Protein AF-A0A9W8JUU6-F1 (afdb_monomer_lite)

Radius of gyration: 20.35 Å; chains: 1; bounding box: 57×34×53 Å

Secondary structure (DSSP, 8-state):
------SS-----EEE-SSS--HHHHHHHHHTT--EEE-S-GGGHHHHHH---------S--------SSSS-TTTTTTS-PPP------PPBPTTT--B-SS-EE-TTT--EESSGGGGGGTS--

Organism: NCBI:txid84603

Sequence (126 aa):
MTELTFSQKVTIDACQVFGPDTVFLQQAAHLTGGSYLHLTETSALLQYLIVSRDSLPSSHRPQPSTQMSFLPPPAIRKVLAVPTQDRIDFRAACFCHKNIVDIGFVCSVCLSSASHPSALSRFTPT

Foldseek 3Di:
DDDPDPVDLDADEAEAADDDDDLVSVVRNVNSVHYYHYDPDVVCVLVQQQDFPDPDDDDDDDDPPSRGQRPDDPVCNVVGPGDDDPDRDPFDAQPVPRHGEPDWDADPPPRGTHNDPVCCVVVDDD

Structure (mmCIF, N/CA/C/O backbone):
data_AF-A0A9W8JUU6-F1
#
_entry.id   AF-A0A9W8JUU6-F1
#
loop_
_atom_site.group_PDB
_atom_site.id
_atom_site.type_symbol
_atom_site.label_atom_id
_atom_site.label_alt_id
_atom_site.label_comp_id
_atom_site.label_asym_id
_atom_site.label_entity_id
_atom_site.label_seq_id
_atom_site.pdbx_PDB_ins_code
_atom_site.Cartn_x
_atom_site.Cartn_y
_atom_site.Cartn_z
_atom_site.occupancy
_atom_site.B_iso_or_equiv
_atom_site.auth_seq_id
_atom_site.auth_comp_id
_atom_site.auth_asym_id
_atom_site.auth_atom_id
_atom_site.pdbx_PDB_model_num
ATOM 1 N N . MET A 1 1 ? -13.077 -17.228 -7.586 1.00 35.50 1 MET A N 1
ATOM 2 C CA . MET A 1 1 ? -12.444 -15.900 -7.421 1.00 35.50 1 MET A CA 1
ATOM 3 C C . MET A 1 1 ? -12.571 -15.543 -5.951 1.00 35.50 1 MET A C 1
ATOM 5 O O . MET A 1 1 ? -13.423 -14.762 -5.562 1.00 35.50 1 MET A O 1
ATOM 9 N N . THR A 1 2 ? -11.826 -16.266 -5.124 1.00 32.25 2 THR A N 1
ATOM 10 C CA . THR A 1 2 ? -12.014 -16.338 -3.674 1.00 32.25 2 THR A CA 1
ATOM 11 C C . THR A 1 2 ? -10.631 -16.347 -3.053 1.00 32.25 2 THR A C 1
ATOM 13 O O . THR A 1 2 ? -9.839 -17.229 -3.368 1.00 32.25 2 THR A O 1
ATOM 16 N N . GLU A 1 3 ? -10.391 -15.349 -2.205 1.00 44.31 3 GLU A N 1
ATOM 17 C CA . GLU A 1 3 ? -9.385 -15.335 -1.145 1.00 44.31 3 GLU A CA 1
ATOM 18 C C . GLU A 1 3 ? -7.928 -15.527 -1.603 1.00 44.31 3 GLU A C 1
ATOM 20 O O . GLU A 1 3 ? -7.350 -16.610 -1.497 1.00 44.31 3 GLU A O 1
ATOM 25 N N . LEU A 1 4 ? -7.276 -14.421 -1.985 1.00 50.66 4 LEU A N 1
ATOM 26 C CA . LEU A 1 4 ? -5.845 -14.255 -1.710 1.00 50.66 4 LEU A CA 1
ATOM 27 C C . LEU A 1 4 ? -5.681 -14.273 -0.184 1.00 50.66 4 LEU A C 1
ATOM 29 O O . LEU A 1 4 ? -5.683 -13.236 0.471 1.00 50.66 4 LEU A O 1
ATOM 33 N N . THR A 1 5 ? -5.643 -15.472 0.395 1.00 45.03 5 THR A N 1
ATOM 34 C CA . THR A 1 5 ? -5.559 -15.654 1.841 1.00 45.03 5 THR A CA 1
ATOM 35 C C . THR A 1 5 ? -4.151 -15.254 2.258 1.00 45.03 5 THR A C 1
ATOM 37 O O . THR A 1 5 ? -3.207 -16.030 2.110 1.00 45.03 5 THR A O 1
ATOM 40 N N . PHE A 1 6 ? -3.990 -14.020 2.735 1.00 57.75 6 PHE A N 1
ATOM 41 C CA . PHE A 1 6 ? -2.763 -13.597 3.398 1.00 57.75 6 PHE A CA 1
ATOM 42 C C . PHE A 1 6 ? -2.480 -14.610 4.518 1.00 57.75 6 PHE A C 1
ATOM 44 O O . PHE A 1 6 ? -3.357 -14.912 5.329 1.00 57.75 6 PHE A O 1
ATOM 51 N N . SER A 1 7 ? -1.286 -15.213 4.506 1.00 57.41 7 SER A N 1
ATOM 52 C CA . SER A 1 7 ? -0.980 -16.446 5.259 1.00 57.41 7 SER A CA 1
ATOM 53 C C . SER A 1 7 ? -1.132 -16.312 6.782 1.00 57.41 7 SER A C 1
ATOM 55 O O . SER A 1 7 ? -1.129 -17.317 7.491 1.00 57.41 7 SER A O 1
ATOM 57 N N . GLN A 1 8 ? -1.269 -15.086 7.281 1.00 60.19 8 GLN A N 1
ATOM 58 C CA . GLN A 1 8 ? -1.676 -14.760 8.638 1.00 60.19 8 GLN A CA 1
ATOM 59 C C . GLN A 1 8 ? -2.973 -13.958 8.514 1.00 60.19 8 GLN A C 1
ATOM 61 O O . GLN A 1 8 ? -2.968 -12.905 7.887 1.00 60.19 8 GLN A O 1
ATOM 66 N N . LYS A 1 9 ? -4.092 -14.431 9.075 1.00 71.69 9 LYS A N 1
ATOM 67 C CA . LYS A 1 9 ? -5.392 -13.722 9.063 1.00 71.69 9 LYS A CA 1
ATOM 68 C C . LYS A 1 9 ? -5.375 -12.502 9.999 1.00 71.69 9 LYS A C 1
ATOM 70 O O . LYS A 1 9 ? -6.185 -12.398 10.916 1.00 71.69 9 LYS A O 1
ATOM 75 N N . VAL A 1 10 ? -4.396 -11.624 9.815 1.00 79.69 10 VAL A N 1
ATOM 76 C CA . VAL A 1 10 ? -4.147 -10.437 10.624 1.00 79.69 10 VAL A CA 1
ATOM 77 C C . VAL A 1 10 ? -4.510 -9.227 9.781 1.00 79.69 10 VAL A C 1
ATOM 79 O O . VAL A 1 10 ? -3.940 -9.004 8.715 1.00 79.69 10 VAL A O 1
ATOM 82 N N . THR A 1 11 ? -5.478 -8.461 10.265 1.00 79.06 11 THR A N 1
ATOM 83 C CA . THR A 1 11 ? -5.878 -7.192 9.660 1.00 79.06 11 THR A CA 1
ATOM 84 C C . THR A 1 11 ? -4.786 -6.146 9.876 1.00 79.06 11 THR A C 1
ATOM 86 O O . THR A 1 11 ? -4.266 -6.022 10.986 1.00 79.06 11 THR A O 1
ATOM 89 N N . ILE A 1 12 ? -4.449 -5.388 8.831 1.00 83.12 12 ILE A N 1
ATOM 90 C CA . ILE A 1 12 ? -3.498 -4.276 8.900 1.00 83.12 12 ILE A CA 1
ATOM 91 C C . ILE A 1 12 ? -4.276 -2.970 8.784 1.00 83.12 12 ILE A C 1
ATOM 93 O O . ILE A 1 12 ? -4.853 -2.678 7.742 1.00 83.12 12 ILE A O 1
ATOM 97 N N . ASP A 1 13 ? -4.244 -2.160 9.836 1.00 82.56 13 ASP A N 1
ATOM 98 C CA . ASP A 1 13 ? -4.686 -0.772 9.770 1.00 82.56 13 ASP A CA 1
ATOM 99 C C . ASP A 1 13 ? -3.462 0.151 9.711 1.00 82.56 13 ASP A C 1
ATOM 101 O O . ASP A 1 13 ? -2.504 -0.014 10.468 1.00 82.56 13 ASP A O 1
ATOM 105 N N . ALA A 1 14 ? -3.490 1.138 8.818 1.00 85.12 14 ALA A N 1
ATOM 106 C CA . ALA A 1 14 ? -2.411 2.094 8.611 1.00 85.12 14 ALA A CA 1
ATOM 107 C C . ALA A 1 14 ? -2.901 3.523 8.875 1.00 85.12 14 ALA A C 1
ATOM 109 O O . ALA A 1 14 ? -3.853 3.990 8.256 1.00 85.12 14 ALA A O 1
ATOM 110 N N . CYS A 1 15 ? -2.228 4.231 9.780 1.00 85.62 15 CYS A N 1
ATOM 111 C CA . CYS A 1 15 ? -2.438 5.656 10.018 1.00 85.62 15 CYS A CA 1
ATOM 112 C C . CYS A 1 15 ? -1.184 6.412 9.578 1.00 85.62 15 CYS A C 1
ATOM 114 O O . CYS A 1 15 ? -0.127 6.289 10.203 1.00 85.62 15 CYS A O 1
ATOM 116 N N . GLN A 1 16 ? -1.278 7.168 8.488 1.00 85.69 16 GLN A N 1
ATOM 117 C CA . GLN A 1 16 ? -0.191 8.016 8.033 1.00 85.69 16 GLN A CA 1
ATOM 118 C C . GLN A 1 16 ? -0.262 9.369 8.738 1.00 85.69 16 GLN A C 1
ATOM 120 O O . GLN A 1 16 ? -1.195 10.141 8.540 1.00 85.69 16 GLN A O 1
ATOM 125 N N . VAL A 1 17 ? 0.758 9.653 9.548 1.00 86.12 17 VAL A N 1
ATOM 126 C CA . VAL A 1 17 ? 0.869 10.901 10.319 1.00 86.12 17 VAL A CA 1
ATOM 127 C C . VAL A 1 17 ? 1.525 12.020 9.509 1.00 86.12 17 VAL A C 1
ATOM 129 O O . VAL A 1 17 ? 1.244 13.193 9.731 1.00 86.12 17 VAL A O 1
ATOM 132 N N . PHE A 1 18 ? 2.427 11.668 8.590 1.00 84.62 18 PHE A N 1
ATOM 133 C CA . PHE A 1 18 ? 3.198 12.630 7.809 1.00 84.62 18 PHE A CA 1
ATOM 134 C C . PHE A 1 18 ? 3.666 12.037 6.472 1.00 84.62 18 PHE A C 1
ATOM 136 O O . PHE A 1 18 ? 3.853 10.822 6.346 1.00 84.62 18 PHE A O 1
ATOM 143 N N . GLY A 1 19 ? 3.919 12.911 5.497 1.00 84.38 19 GLY A N 1
ATOM 144 C CA . GLY A 1 19 ? 4.455 12.569 4.177 1.00 84.38 19 GLY A CA 1
ATOM 145 C C . GLY A 1 19 ? 3.378 12.399 3.100 1.00 84.38 19 GLY A C 1
ATOM 146 O O . GLY A 1 19 ? 2.196 12.485 3.406 1.00 84.38 19 GLY A O 1
ATOM 147 N N . PRO A 1 20 ? 3.769 12.186 1.833 1.00 82.25 20 PRO A N 1
ATOM 148 C CA . PRO A 1 20 ? 2.828 11.949 0.740 1.00 82.25 20 PRO A CA 1
ATOM 149 C C . PRO A 1 20 ? 2.162 10.578 0.873 1.00 82.25 20 PRO A C 1
ATOM 151 O O . PRO A 1 20 ? 2.743 9.669 1.469 1.00 82.25 20 PRO A O 1
ATOM 154 N N . ASP A 1 21 ? 0.984 10.418 0.274 1.00 77.88 21 ASP A N 1
ATOM 155 C CA . ASP A 1 21 ? 0.261 9.149 0.286 1.00 77.88 21 ASP A CA 1
ATOM 156 C C . ASP A 1 21 ? 1.123 7.973 -0.175 1.00 77.88 21 ASP A C 1
ATOM 158 O O . ASP A 1 21 ? 1.838 8.027 -1.181 1.00 77.88 21 ASP A O 1
ATOM 162 N N . THR A 1 22 ? 1.030 6.878 0.574 1.00 82.94 22 THR A N 1
ATOM 163 C CA . THR A 1 22 ? 1.807 5.669 0.305 1.00 82.94 22 THR A CA 1
ATOM 164 C C . THR A 1 22 ? 0.910 4.581 -0.269 1.00 82.94 22 THR A C 1
ATOM 166 O O . THR A 1 22 ? 0.152 3.918 0.438 1.00 82.94 22 THR A O 1
ATOM 169 N N . VAL A 1 23 ? 1.045 4.351 -1.576 1.00 85.62 23 VAL A N 1
ATOM 170 C CA . VAL A 1 23 ? 0.268 3.336 -2.307 1.00 85.62 23 VAL A CA 1
ATOM 171 C C . VAL A 1 23 ? 0.390 1.954 -1.656 1.00 85.62 23 VAL A C 1
ATOM 173 O O . VAL A 1 23 ? -0.606 1.259 -1.484 1.00 85.62 23 VAL A O 1
ATOM 176 N N . PHE A 1 24 ? 1.589 1.575 -1.205 1.00 86.62 24 PHE A N 1
ATOM 177 C CA . PHE A 1 24 ? 1.818 0.268 -0.584 1.00 86.62 24 PHE A CA 1
ATOM 178 C C . PHE A 1 24 ? 1.052 0.064 0.730 1.00 86.62 24 PHE A C 1
ATOM 180 O O . PHE A 1 24 ? 0.536 -1.027 0.959 1.00 86.62 24 PHE A O 1
ATOM 187 N N . LEU A 1 25 ? 0.947 1.086 1.591 1.00 86.75 25 LEU A N 1
ATOM 188 C CA . LEU A 1 25 ? 0.192 0.958 2.844 1.00 86.75 25 LEU A CA 1
ATOM 189 C C . LEU A 1 25 ? -1.315 0.940 2.585 1.00 86.75 25 LEU A C 1
ATOM 191 O O . LEU A 1 25 ? -2.033 0.188 3.242 1.00 86.75 25 LEU A O 1
ATOM 195 N N . GLN A 1 26 ? -1.786 1.703 1.595 1.00 87.81 26 GLN A N 1
ATOM 196 C CA . GLN A 1 26 ? -3.180 1.647 1.148 1.00 87.81 26 GLN A CA 1
ATOM 197 C C . GLN A 1 26 ? -3.542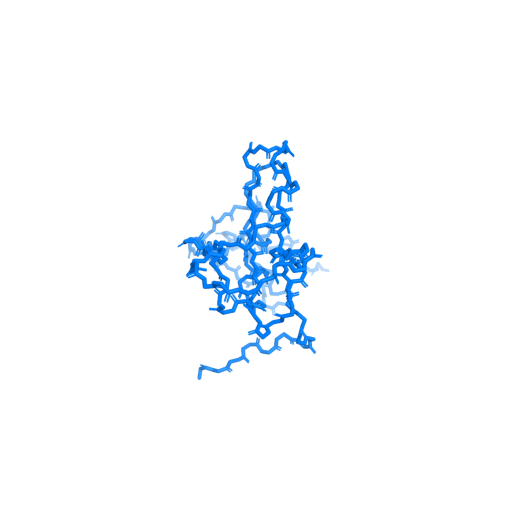 0.251 0.626 1.00 87.81 26 GLN A C 1
ATOM 199 O O . GLN A 1 26 ? -4.554 -0.318 1.037 1.00 87.81 26 GLN A O 1
ATOM 204 N N . GLN A 1 27 ? -2.685 -0.333 -0.219 1.00 87.81 27 GLN A N 1
ATOM 205 C CA . GLN A 1 27 ? -2.845 -1.695 -0.731 1.00 87.81 27 GLN A CA 1
ATOM 206 C C . GLN A 1 27 ? -2.808 -2.740 0.391 1.00 87.81 27 GLN A C 1
ATOM 208 O O . GLN A 1 27 ? -3.665 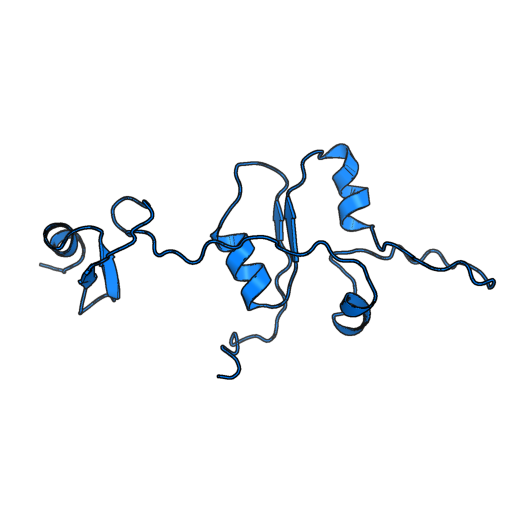-3.618 0.424 1.00 87.81 27 GLN A O 1
ATOM 213 N N . ALA A 1 28 ? -1.854 -2.648 1.322 1.00 86.94 28 ALA A N 1
ATOM 214 C CA . ALA A 1 28 ? -1.727 -3.598 2.429 1.00 86.94 28 ALA A CA 1
ATOM 215 C C . ALA A 1 28 ? -2.960 -3.584 3.345 1.00 86.94 28 ALA A C 1
ATOM 217 O O . ALA A 1 28 ? -3.490 -4.642 3.692 1.00 86.94 28 ALA A O 1
ATOM 218 N N . ALA A 1 29 ? -3.452 -2.392 3.692 1.00 86.12 29 ALA A N 1
ATOM 219 C CA . ALA A 1 29 ? -4.669 -2.259 4.480 1.00 86.12 29 ALA A CA 1
ATOM 220 C C . ALA A 1 29 ? -5.875 -2.840 3.728 1.00 86.12 29 ALA A C 1
ATOM 222 O O . ALA A 1 29 ? -6.596 -3.673 4.269 1.00 86.12 29 ALA A O 1
ATOM 223 N N . HIS A 1 30 ? -6.042 -2.503 2.447 1.00 84.75 30 HIS A N 1
ATOM 224 C CA . HIS A 1 30 ? -7.144 -3.022 1.638 1.00 84.75 30 HIS A CA 1
ATOM 225 C C . HIS A 1 30 ? -7.132 -4.550 1.489 1.00 84.75 30 HIS A C 1
ATOM 227 O O . HIS A 1 30 ? -8.148 -5.203 1.719 1.00 84.75 30 HIS A O 1
ATOM 233 N N . LEU A 1 31 ? -5.980 -5.137 1.148 1.00 84.88 31 LEU A N 1
ATOM 234 C CA . LEU A 1 31 ? -5.836 -6.584 0.945 1.00 84.88 31 LEU 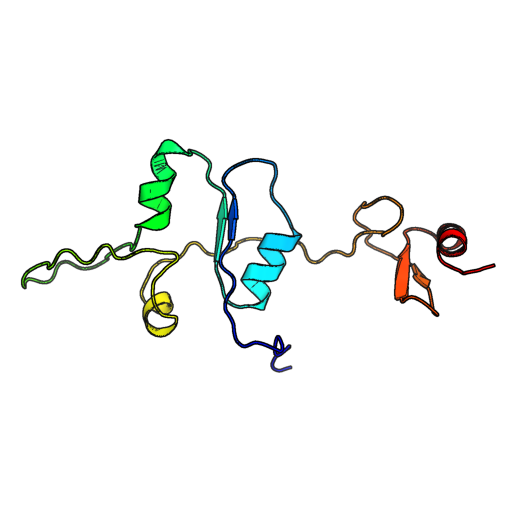A CA 1
ATOM 235 C C . LEU A 1 31 ? -6.083 -7.393 2.225 1.00 84.88 31 LEU A C 1
ATOM 237 O O . LEU A 1 31 ? -6.447 -8.563 2.145 1.00 84.88 31 LEU A O 1
ATOM 241 N N . THR A 1 32 ? -5.903 -6.782 3.398 1.00 82.94 32 THR A N 1
ATOM 242 C CA . THR A 1 32 ? -6.157 -7.420 4.700 1.00 82.94 32 THR A CA 1
ATOM 243 C C . THR A 1 32 ? -7.524 -7.068 5.297 1.00 82.94 32 THR A C 1
ATOM 245 O O . THR A 1 32 ? -7.842 -7.512 6.403 1.00 82.94 32 THR A O 1
ATOM 248 N N . GLY A 1 33 ? -8.345 -6.287 4.582 1.00 78.12 33 GLY A N 1
ATOM 249 C CA . GLY A 1 33 ? -9.644 -5.808 5.062 1.00 78.12 33 GLY A CA 1
ATOM 250 C C . GLY A 1 33 ? -9.547 -4.817 6.227 1.00 78.12 33 GLY A C 1
ATOM 251 O O . GLY A 1 33 ? -10.478 -4.721 7.028 1.00 78.12 33 GLY A O 1
ATOM 252 N N . GLY A 1 34 ? -8.409 -4.139 6.360 1.00 79.50 34 GLY A N 1
ATOM 253 C CA . GLY A 1 34 ? -8.180 -3.064 7.317 1.00 79.50 34 GLY A CA 1
ATOM 254 C C . GLY A 1 34 ? -8.356 -1.680 6.700 1.00 79.50 34 GLY A C 1
ATOM 255 O O . GLY A 1 34 ? -8.829 -1.522 5.575 1.00 79.50 34 GLY A O 1
ATOM 256 N N . SER A 1 35 ? -7.970 -0.663 7.460 1.00 79.50 35 SER A N 1
ATOM 257 C CA . SER A 1 35 ? -8.291 0.739 7.183 1.00 79.50 35 SER A CA 1
ATOM 258 C C . SER A 1 35 ? -7.022 1.539 6.932 1.00 79.50 35 SER A C 1
ATOM 260 O O . SER A 1 35 ? -6.021 1.353 7.619 1.00 79.50 35 SER A O 1
ATOM 262 N N . TYR A 1 36 ? -7.061 2.462 5.976 1.00 83.44 36 TYR A N 1
ATOM 263 C CA . TYR A 1 36 ? -5.993 3.436 5.769 1.00 83.44 36 TYR A CA 1
ATOM 264 C C . TYR A 1 36 ? -6.521 4.834 6.069 1.00 83.44 36 TYR A C 1
ATOM 266 O O . TYR A 1 36 ? -7.542 5.238 5.514 1.00 83.44 36 TYR A O 1
ATOM 274 N N . LEU A 1 37 ? -5.818 5.569 6.926 1.00 83.06 37 LEU A N 1
ATOM 275 C CA . LEU A 1 37 ? -6.170 6.926 7.315 1.00 83.06 37 LEU A CA 1
ATOM 276 C C . LEU A 1 37 ? -4.976 7.855 7.119 1.00 83.06 37 LEU A C 1
ATOM 278 O O . LEU A 1 37 ? -3.894 7.590 7.635 1.00 83.06 37 LEU A O 1
ATOM 282 N N . HIS A 1 38 ? -5.186 8.954 6.403 1.00 83.50 38 HIS A N 1
ATOM 283 C CA . HIS A 1 38 ? -4.191 10.006 6.238 1.00 83.50 38 HIS A CA 1
ATOM 284 C C . HIS A 1 38 ? -4.556 11.197 7.130 1.00 83.50 38 HIS A C 1
ATOM 286 O O . HIS A 1 38 ? -5.625 11.788 6.975 1.00 83.50 38 HIS A O 1
ATOM 292 N N . LEU A 1 39 ? -3.689 11.537 8.084 1.00 80.31 39 LEU A N 1
ATOM 293 C CA . LEU A 1 39 ? -3.917 12.644 9.008 1.00 80.31 39 LEU A CA 1
ATOM 294 C C . LEU A 1 39 ? -3.569 13.977 8.347 1.00 80.31 39 LEU A C 1
ATOM 296 O O . LEU A 1 39 ? -2.400 14.303 8.171 1.00 80.31 39 LEU A O 1
ATOM 300 N N . THR A 1 40 ? -4.588 14.783 8.051 1.00 76.06 40 THR A N 1
ATOM 301 C CA . THR A 1 40 ? -4.392 16.177 7.617 1.00 76.06 40 THR A CA 1
ATOM 302 C C . THR A 1 40 ? -3.942 17.074 8.775 1.00 76.06 40 THR A C 1
ATOM 304 O O . THR A 1 40 ? -3.166 18.002 8.572 1.00 76.06 40 THR A O 1
ATOM 307 N N . GLU A 1 41 ? -4.389 16.773 9.999 1.00 79.25 41 GLU A N 1
ATOM 308 C CA . GLU A 1 41 ? -4.027 17.502 11.216 1.00 79.25 41 GLU A CA 1
ATOM 309 C C . GLU A 1 41 ? -3.639 16.534 12.339 1.00 79.25 41 GLU A C 1
ATOM 311 O O . GLU A 1 41 ? -4.424 15.684 12.764 1.00 79.25 41 GLU A O 1
ATOM 316 N N . THR A 1 42 ? -2.419 16.676 12.857 1.00 78.12 42 THR A N 1
ATOM 317 C CA . THR A 1 42 ? -1.882 15.807 13.917 1.00 78.12 42 THR A CA 1
ATOM 318 C C . THR A 1 42 ? -2.480 16.099 15.294 1.00 78.12 42 THR A C 1
ATOM 320 O O . THR A 1 42 ? -2.502 15.216 16.149 1.00 78.12 42 THR A O 1
ATOM 323 N N . SER A 1 43 ? -3.030 17.296 15.511 1.00 76.62 43 SER A N 1
ATOM 324 C CA . SER A 1 43 ? -3.796 17.664 16.713 1.00 76.62 43 SER A CA 1
ATOM 325 C C . SER A 1 43 ? -5.046 16.797 16.891 1.00 76.62 43 SER A C 1
ATOM 327 O O . SER A 1 43 ? -5.433 16.482 18.015 1.00 76.62 43 SER A O 1
ATOM 329 N N . ALA A 1 44 ? -5.639 16.351 15.783 1.00 72.69 44 ALA A N 1
ATOM 330 C CA . ALA A 1 44 ? -6.787 15.460 15.771 1.00 72.69 44 ALA A CA 1
ATOM 331 C C . ALA A 1 44 ? -6.397 13.973 15.866 1.00 72.69 44 ALA A C 1
ATOM 333 O O . ALA A 1 44 ? -7.275 13.119 15.833 1.00 72.69 44 ALA A O 1
ATOM 334 N N . LEU A 1 45 ? -5.112 13.620 16.016 1.00 75.62 45 LEU A N 1
ATOM 335 C CA . LEU A 1 45 ? -4.6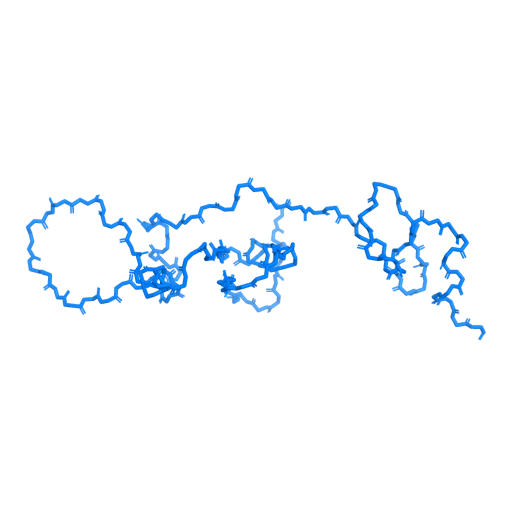53 12.223 16.051 1.00 75.62 45 LEU A CA 1
ATOM 336 C C . LEU A 1 45 ? -5.390 11.395 17.107 1.00 75.62 45 LEU A C 1
ATOM 338 O O . LEU A 1 45 ? -5.828 10.287 16.813 1.00 75.62 45 LEU A O 1
ATOM 342 N N . LEU A 1 46 ? -5.585 11.940 18.313 1.00 73.44 46 LEU A N 1
ATOM 343 C CA . LEU A 1 46 ? -6.365 11.254 19.345 1.00 73.44 46 LEU A CA 1
ATOM 344 C C . LEU A 1 46 ? -7.810 11.046 18.897 1.00 73.44 46 LEU A C 1
ATOM 346 O O . LEU A 1 46 ? -8.335 9.954 19.053 1.00 73.44 46 LEU A O 1
ATOM 350 N N . GLN A 1 47 ? -8.433 12.045 18.275 1.00 70.31 47 GLN A N 1
ATOM 351 C CA . GLN A 1 47 ? -9.778 11.917 17.724 1.00 70.31 47 GLN A CA 1
ATOM 352 C C . GLN A 1 47 ? -9.834 10.840 16.631 1.00 70.31 47 GLN A C 1
ATOM 354 O O . GLN A 1 47 ? -10.708 9.987 16.674 1.00 70.31 47 GLN A O 1
ATOM 359 N N . TYR A 1 48 ? -8.876 10.787 15.707 1.00 68.81 48 TYR A N 1
ATOM 360 C CA . TYR A 1 48 ? -8.819 9.745 14.676 1.00 68.81 48 TYR A CA 1
ATOM 361 C C . TYR A 1 48 ? -8.565 8.343 15.240 1.00 68.81 48 TYR A C 1
ATOM 363 O O . TYR A 1 48 ? -9.110 7.363 14.733 1.00 68.81 48 TYR A O 1
ATOM 371 N N . LEU A 1 49 ? -7.789 8.235 16.321 1.00 67.88 49 LEU A N 1
ATOM 372 C CA . LEU A 1 49 ? -7.629 6.977 17.044 1.00 67.88 49 LEU A CA 1
ATOM 373 C C . LEU A 1 49 ? -8.902 6.587 17.811 1.00 67.88 49 LEU A C 1
ATOM 375 O O . LEU A 1 49 ? -9.149 5.392 17.951 1.00 67.88 49 LEU A O 1
ATOM 379 N N . ILE A 1 50 ? -9.703 7.558 18.270 1.00 67.38 50 ILE A N 1
ATOM 380 C CA . ILE A 1 50 ? -10.865 7.388 19.166 1.00 67.38 50 ILE A CA 1
ATOM 381 C C . ILE A 1 50 ? -12.224 7.366 18.430 1.00 67.38 50 ILE A C 1
ATOM 383 O O . ILE A 1 50 ? -13.205 6.930 19.015 1.00 67.38 50 IL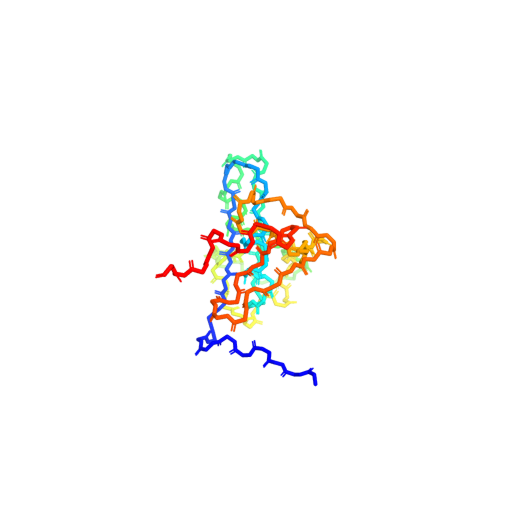E A O 1
ATOM 387 N N . VAL A 1 51 ? -12.355 7.817 17.178 1.00 56.97 51 VAL A N 1
ATOM 388 C CA . VAL A 1 51 ? -13.684 7.967 16.546 1.00 56.97 51 VAL A CA 1
ATOM 389 C C . VAL A 1 51 ? -14.299 6.619 16.127 1.00 56.97 51 VAL A C 1
ATOM 391 O O . VAL A 1 51 ? -13.947 6.031 15.102 1.00 56.97 51 VAL A O 1
ATOM 394 N N . SER A 1 52 ? -15.290 6.199 16.921 1.00 47.62 52 SER A N 1
ATOM 395 C CA . SER A 1 52 ? -16.583 5.640 16.504 1.00 47.62 52 SER A CA 1
ATOM 396 C C . SER A 1 52 ? -17.532 6.801 16.177 1.00 47.62 52 SER A C 1
ATOM 398 O O . SER A 1 52 ? -17.732 7.678 17.018 1.00 47.62 52 SER A O 1
ATOM 400 N N . ARG A 1 53 ? -18.145 6.847 14.987 1.00 43.00 53 ARG A N 1
ATOM 401 C CA . ARG A 1 53 ? -19.361 7.661 14.805 1.00 43.00 53 ARG A CA 1
ATOM 402 C C . ARG A 1 53 ? -20.530 6.865 15.379 1.00 43.00 53 ARG A C 1
ATOM 404 O O . ARG A 1 53 ? -21.163 6.089 14.663 1.00 43.00 53 ARG A O 1
ATOM 411 N N . ASP A 1 54 ? -20.827 7.080 16.653 1.00 44.19 54 ASP A N 1
ATOM 412 C CA . ASP A 1 54 ? -22.097 6.644 17.222 1.00 44.19 54 ASP A CA 1
ATOM 413 C C . ASP A 1 54 ? -23.225 7.368 16.483 1.00 44.19 54 ASP A C 1
ATOM 415 O O . ASP A 1 54 ? -23.338 8.594 16.505 1.00 44.19 54 ASP A O 1
ATOM 419 N N . SER A 1 55 ? -24.060 6.602 15.791 1.00 42.44 55 SER A N 1
ATOM 420 C CA . SER A 1 55 ? -25.294 7.098 15.191 1.00 42.44 55 SER A CA 1
ATOM 421 C C . SER A 1 55 ? -26.491 6.336 15.752 1.00 42.44 55 SER A C 1
ATOM 423 O O . SER A 1 55 ? -27.138 5.599 15.025 1.00 42.44 55 SER A O 1
ATOM 425 N N . LEU A 1 56 ? -26.791 6.519 17.049 1.00 38.94 56 LEU A N 1
ATOM 426 C CA . LEU A 1 56 ? -28.173 6.624 17.554 1.00 38.94 56 LEU A CA 1
ATOM 427 C C . LEU A 1 56 ? -28.231 7.045 19.039 1.00 38.94 56 LEU A C 1
ATOM 429 O O . LEU A 1 56 ? -27.482 6.502 19.852 1.00 38.94 56 LEU A O 1
ATOM 433 N N . PRO A 1 57 ? -29.163 7.932 19.441 1.00 52.56 57 PRO A N 1
ATOM 434 C CA . PRO A 1 57 ? -29.460 8.175 20.843 1.00 52.56 57 PRO A CA 1
ATOM 435 C C . PRO A 1 57 ? -30.457 7.118 21.326 1.00 52.56 57 PRO A C 1
ATOM 437 O O . PRO A 1 57 ? -31.639 7.176 20.998 1.00 52.56 57 PRO A O 1
ATOM 440 N N . SER A 1 58 ? -30.016 6.157 22.135 1.00 39.97 58 SER A N 1
ATOM 441 C CA . SER A 1 58 ? -30.953 5.418 22.979 1.00 39.97 58 SER A CA 1
ATOM 442 C C . SER A 1 58 ? -30.418 5.325 24.394 1.00 39.97 58 SER A C 1
ATOM 444 O O . SER A 1 58 ? -29.392 4.711 24.669 1.00 39.97 58 SER A O 1
ATOM 446 N N . SER A 1 59 ? -31.149 6.007 25.271 1.00 49.97 59 SER A N 1
ATOM 447 C CA . SER A 1 59 ? -31.162 5.885 26.721 1.00 49.97 59 SER A CA 1
ATOM 448 C C . SER A 1 59 ? -30.710 4.503 27.203 1.00 49.97 59 SER A C 1
ATOM 450 O O . SER A 1 59 ? -31.442 3.538 27.015 1.00 49.97 59 SER A O 1
ATOM 452 N N . HIS A 1 60 ? -29.505 4.411 27.780 1.00 46.34 60 HIS A N 1
ATOM 453 C CA . HIS A 1 60 ? -29.221 3.786 29.081 1.00 46.34 60 HIS A CA 1
ATOM 454 C C . HIS A 1 60 ? -27.694 3.724 29.328 1.00 46.34 60 HIS A C 1
ATOM 456 O O . HIS A 1 60 ? -27.014 2.807 28.885 1.00 46.34 60 HIS A O 1
ATOM 462 N N . ARG A 1 61 ? -27.187 4.701 30.097 1.00 37.25 61 ARG A N 1
ATOM 463 C CA . ARG A 1 61 ? -25.897 4.733 30.825 1.00 37.25 61 ARG A CA 1
ATOM 464 C C . ARG A 1 61 ? -24.605 4.514 29.986 1.00 37.25 61 ARG A C 1
ATOM 466 O O . ARG A 1 61 ? -24.201 3.371 29.788 1.00 37.25 61 ARG A O 1
ATOM 473 N N . PRO A 1 62 ? -23.872 5.580 29.599 1.00 43.53 62 PRO A N 1
ATOM 474 C CA . PRO A 1 62 ? -22.559 5.430 28.982 1.00 43.53 62 PRO A CA 1
ATOM 475 C C . PRO A 1 62 ? -21.535 5.040 30.058 1.00 43.53 62 PRO A C 1
ATOM 477 O O . PRO A 1 62 ? -21.296 5.781 31.011 1.00 43.53 62 PRO A O 1
ATOM 480 N N . GLN A 1 63 ? -20.949 3.853 29.929 1.00 40.09 63 GLN A N 1
ATOM 481 C CA . GLN A 1 63 ? -19.655 3.570 30.551 1.00 40.09 63 GLN A CA 1
ATOM 482 C C . GLN A 1 63 ? -18.559 4.246 29.710 1.00 40.09 63 GLN A C 1
ATOM 484 O O . GLN A 1 63 ? -18.771 4.435 28.512 1.00 40.09 63 GLN A O 1
ATOM 489 N N . PRO A 1 64 ? -17.399 4.617 30.282 1.00 40.56 64 PRO A N 1
ATOM 490 C CA . PRO A 1 64 ? -16.296 5.183 29.516 1.00 40.56 64 PRO A CA 1
ATOM 491 C C . PRO A 1 64 ? -15.639 4.083 28.669 1.00 40.56 64 PRO A C 1
ATOM 493 O O . PRO A 1 64 ? -14.572 3.575 28.997 1.00 40.56 64 PRO A O 1
ATOM 496 N N . SER A 1 65 ? -16.291 3.671 27.584 1.00 41.06 65 SER A N 1
ATOM 497 C CA . SER A 1 65 ? -15.656 2.894 26.529 1.00 41.06 65 SER A CA 1
ATOM 498 C C . SER A 1 65 ? -15.052 3.877 25.541 1.00 41.06 65 SER A C 1
ATOM 500 O O . SER A 1 65 ? -15.722 4.366 24.635 1.00 41.06 65 SER A O 1
ATOM 502 N N . THR A 1 66 ? -13.775 4.184 25.741 1.00 42.25 66 THR A N 1
ATOM 503 C CA . THR A 1 66 ? -12.897 4.771 24.730 1.00 42.25 66 THR A CA 1
ATOM 504 C C . THR A 1 66 ? -12.929 3.842 23.513 1.00 42.25 66 THR A C 1
ATOM 506 O O . THR A 1 66 ? -12.229 2.832 23.468 1.00 42.25 66 THR A O 1
ATOM 509 N N . GLN A 1 67 ? -13.840 4.087 22.573 1.00 45.81 67 GLN A N 1
ATOM 510 C CA . GLN A 1 67 ? -14.090 3.169 21.468 1.00 45.81 67 GLN A CA 1
ATOM 511 C C . GLN A 1 67 ? -13.263 3.584 20.265 1.00 45.81 67 GLN A C 1
ATOM 513 O O . GLN A 1 67 ? -13.711 4.307 19.391 1.00 45.81 67 GLN A O 1
ATOM 518 N N . MET A 1 68 ? -12.026 3.111 20.254 1.00 50.75 68 MET A N 1
ATOM 519 C CA . MET A 1 68 ? -11.057 3.388 19.209 1.00 50.75 68 MET A CA 1
ATOM 520 C C . MET A 1 68 ? -11.497 2.894 17.819 1.00 50.75 68 MET A C 1
ATOM 522 O O . MET A 1 68 ? -12.147 1.860 17.716 1.00 50.75 68 MET A O 1
ATOM 526 N N . SER A 1 69 ? -11.070 3.591 16.759 1.00 52.31 69 SER A N 1
ATOM 527 C CA . SER A 1 69 ? -11.251 3.211 15.341 1.00 52.31 69 SER A CA 1
ATOM 528 C C . SER A 1 69 ? -10.222 2.161 14.880 1.00 52.31 69 SER A C 1
ATOM 530 O O . SER A 1 69 ? -10.515 1.315 14.041 1.00 52.31 69 SER A O 1
ATOM 532 N N . PHE A 1 70 ? -9.032 2.156 15.501 1.00 51.34 70 PHE A N 1
ATOM 533 C CA . PHE A 1 70 ? -7.915 1.237 15.207 1.00 51.34 70 PHE A CA 1
ATOM 534 C C . PHE A 1 70 ? -7.807 0.027 16.159 1.00 51.34 70 PHE A C 1
ATOM 536 O O . PHE A 1 70 ? -7.174 -0.969 15.821 1.00 51.34 70 PHE A O 1
ATOM 543 N N . LEU A 1 71 ? -8.426 0.081 17.345 1.00 51.41 71 LEU A N 1
ATOM 544 C CA . LEU A 1 71 ? -8.469 -1.032 18.309 1.00 51.41 71 LEU A CA 1
ATOM 545 C C . LEU A 1 71 ? -9.806 -1.808 18.434 1.00 51.41 71 LEU A C 1
ATOM 547 O O . LEU A 1 71 ? -9.862 -2.708 19.277 1.00 51.41 71 LEU A O 1
ATOM 551 N N . PRO A 1 72 ? -10.889 -1.550 17.667 1.00 57.97 72 PRO A N 1
ATOM 552 C CA . PRO A 1 72 ? -12.102 -2.329 17.818 1.00 57.97 72 PRO A CA 1
ATOM 553 C C . PRO A 1 72 ? -11.889 -3.738 17.231 1.00 57.97 72 PRO A C 1
ATOM 555 O O . PRO A 1 72 ? -11.337 -3.873 16.126 1.00 57.97 72 PRO A O 1
ATOM 558 N N . PRO A 1 73 ? -12.350 -4.800 17.920 1.00 58.69 73 PRO A N 1
ATOM 559 C CA . PRO A 1 73 ? -12.334 -6.154 17.384 1.00 58.69 73 PRO A CA 1
ATOM 560 C C . PRO A 1 73 ? -13.008 -6.214 16.002 1.00 58.69 73 PRO A C 1
ATOM 562 O O . PRO A 1 73 ? -14.007 -5.519 15.790 1.00 58.69 73 PRO A O 1
ATOM 565 N N . PRO A 1 74 ? -12.547 -7.071 15.071 1.00 61.25 74 PRO A N 1
ATOM 566 C CA . PRO A 1 74 ? -13.087 -7.153 13.707 1.00 61.25 74 PRO A CA 1
ATOM 567 C C . PRO A 1 74 ? -14.619 -7.261 13.621 1.00 61.25 74 PRO A C 1
ATOM 569 O O . PRO A 1 74 ? -15.227 -6.772 12.672 1.00 61.25 74 PRO A O 1
ATOM 572 N N . ALA A 1 75 ? -15.256 -7.855 14.636 1.00 62.34 75 ALA A N 1
ATOM 573 C CA . ALA A 1 75 ? -16.704 -8.031 14.718 1.00 62.34 75 ALA A CA 1
ATOM 574 C C . ALA A 1 75 ? -17.503 -6.713 14.752 1.00 62.34 75 ALA A C 1
ATOM 576 O O . ALA A 1 75 ? -18.592 -6.662 14.185 1.00 62.34 75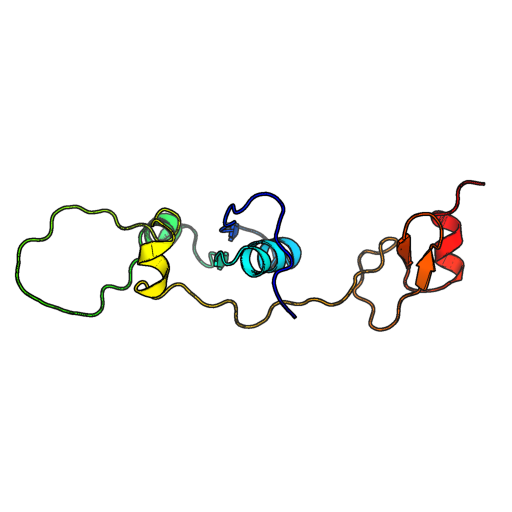 ALA A O 1
ATOM 577 N N . ILE A 1 76 ? -16.981 -5.652 15.379 1.00 62.31 76 ILE A N 1
ATOM 578 C CA . ILE A 1 76 ? -17.724 -4.389 15.553 1.00 62.31 76 ILE A CA 1
ATOM 579 C C . ILE A 1 76 ? -17.382 -3.342 14.486 1.00 62.31 76 ILE A C 1
ATOM 581 O O . ILE A 1 76 ? -18.116 -2.372 14.322 1.00 62.31 76 ILE A O 1
ATOM 585 N N . ARG A 1 77 ? -16.328 -3.570 13.691 1.00 65.06 77 ARG A N 1
ATOM 586 C CA . ARG A 1 77 ? -15.904 -2.665 12.606 1.00 65.06 77 ARG A CA 1
ATOM 587 C C . ARG A 1 77 ? -16.979 -2.437 11.543 1.00 65.06 77 ARG A C 1
ATOM 589 O O . ARG A 1 77 ? -17.008 -1.376 10.945 1.00 65.06 77 ARG A O 1
ATOM 596 N N . LYS A 1 78 ? -17.888 -3.399 11.340 1.00 58.03 78 LYS A N 1
ATOM 597 C CA . LYS A 1 78 ? -19.002 -3.297 10.376 1.00 58.03 78 LYS A CA 1
ATOM 598 C C . LYS A 1 78 ? -20.118 -2.340 10.806 1.00 58.03 78 LYS A C 1
ATOM 600 O O . LYS A 1 78 ? -20.940 -1.966 9.979 1.00 58.03 78 LYS A O 1
ATOM 605 N N . VAL A 1 79 ? -20.180 -2.008 12.095 1.00 61.03 79 VAL A N 1
ATOM 606 C CA . VAL A 1 79 ? -21.197 -1.117 12.682 1.00 61.03 79 VAL A CA 1
ATOM 607 C C . VAL A 1 79 ? -20.626 0.289 12.894 1.00 61.03 79 VAL A C 1
ATOM 609 O O . VAL A 1 79 ? -21.368 1.258 13.016 1.00 61.03 79 VAL A O 1
ATOM 612 N N . LEU A 1 80 ? -19.298 0.407 12.894 1.00 60.62 80 LEU A N 1
ATOM 613 C CA . LEU A 1 80 ? -18.577 1.667 12.964 1.00 60.62 80 LEU A CA 1
ATOM 614 C C . LEU A 1 80 ? -18.435 2.253 11.557 1.00 60.62 80 LEU A C 1
ATOM 616 O O . LEU A 1 80 ? -18.030 1.560 10.627 1.00 60.62 80 LEU A O 1
ATOM 620 N N . ALA A 1 81 ? -18.737 3.542 11.395 1.00 57.41 81 ALA A N 1
ATOM 621 C CA . ALA A 1 81 ? -18.451 4.256 10.153 1.00 57.41 81 ALA A CA 1
ATOM 622 C C . ALA A 1 81 ? -16.938 4.504 10.038 1.00 57.41 81 ALA A C 1
ATOM 624 O O . ALA A 1 81 ? -16.435 5.567 10.402 1.00 57.41 81 ALA A O 1
ATOM 625 N N . VAL A 1 82 ? -16.213 3.486 9.577 1.00 60.06 82 VAL A N 1
ATOM 626 C CA . VAL A 1 82 ? -14.788 3.566 9.255 1.00 60.06 82 VAL A CA 1
ATOM 627 C C . VAL A 1 82 ? -14.639 4.257 7.892 1.00 60.06 82 VAL A C 1
ATOM 629 O O . VAL A 1 82 ? -15.398 3.936 6.973 1.00 60.06 82 VAL A O 1
ATOM 632 N N . PRO A 1 83 ? -13.699 5.206 7.729 1.00 63.16 83 PRO A N 1
ATOM 633 C CA . PRO A 1 83 ? -13.450 5.827 6.435 1.00 63.16 83 PRO A CA 1
ATOM 634 C C . PRO A 1 83 ? -13.084 4.774 5.383 1.00 63.16 83 PRO A C 1
ATOM 636 O O . PRO A 1 83 ? -12.202 3.940 5.588 1.00 63.16 83 PRO A O 1
ATOM 639 N N . THR A 1 84 ? -13.786 4.812 4.254 1.00 57.75 84 THR A N 1
ATOM 640 C CA . THR A 1 84 ? -13.567 3.918 3.117 1.00 57.75 84 THR A CA 1
ATOM 641 C C . THR A 1 84 ? -12.407 4.419 2.262 1.00 57.75 84 THR A C 1
ATOM 643 O O . THR A 1 84 ? -12.287 5.617 2.011 1.00 57.75 84 THR A O 1
ATOM 646 N N . GLN A 1 85 ? -11.550 3.514 1.783 1.00 67.94 85 GLN A N 1
ATOM 647 C CA . GLN A 1 85 ? -10.521 3.865 0.802 1.00 67.94 85 GLN A CA 1
ATOM 648 C C . GLN A 1 85 ? -11.173 4.066 -0.577 1.00 67.94 85 GLN A C 1
ATOM 650 O O . GLN A 1 85 ? -11.562 3.093 -1.218 1.00 67.94 85 GLN A O 1
ATOM 655 N N . ASP A 1 86 ? -11.294 5.315 -1.035 1.00 62.06 86 ASP A N 1
ATOM 656 C CA . ASP A 1 86 ? -11.999 5.642 -2.287 1.00 62.06 86 ASP A CA 1
ATOM 657 C C . ASP A 1 86 ? -11.255 5.192 -3.554 1.00 62.06 86 ASP A C 1
ATOM 659 O O . ASP A 1 86 ? -11.882 4.787 -4.536 1.00 62.06 86 ASP A O 1
ATOM 663 N N . ARG A 1 87 ? -9.918 5.290 -3.580 1.00 70.50 87 ARG A N 1
ATOM 664 C CA . ARG A 1 87 ? -9.103 4.973 -4.766 1.00 70.50 87 ARG A CA 1
ATOM 665 C C . ARG A 1 87 ? -7.749 4.403 -4.370 1.00 70.50 87 ARG A C 1
ATOM 667 O O . ARG A 1 87 ? -6.879 5.140 -3.925 1.00 70.50 87 ARG A O 1
ATOM 674 N N . ILE A 1 88 ? -7.569 3.103 -4.578 1.00 80.75 88 ILE A N 1
ATOM 675 C CA . ILE A 1 88 ? -6.287 2.419 -4.384 1.00 80.75 88 ILE A CA 1
ATOM 676 C C . ILE A 1 88 ? -5.667 2.178 -5.760 1.00 80.75 88 ILE A C 1
ATOM 678 O O . ILE A 1 88 ? -6.296 1.578 -6.633 1.00 80.75 88 ILE A O 1
ATOM 682 N N . ASP A 1 89 ? -4.443 2.661 -5.965 1.00 80.56 89 ASP A N 1
ATOM 683 C CA . ASP A 1 89 ? -3.703 2.457 -7.211 1.00 80.56 89 ASP A CA 1
ATOM 684 C C . ASP A 1 89 ? -3.034 1.074 -7.199 1.00 80.56 89 ASP A C 1
ATOM 686 O O . ASP A 1 89 ? -2.182 0.808 -6.357 1.00 80.56 89 ASP A O 1
ATOM 690 N N . PHE A 1 90 ? -3.418 0.181 -8.113 1.00 81.81 90 PHE A N 1
ATOM 691 C CA . PHE A 1 90 ? -2.824 -1.158 -8.273 1.00 81.81 90 PHE A CA 1
ATOM 692 C C . PHE A 1 90 ? -1.872 -1.257 -9.467 1.00 81.81 90 PHE A C 1
ATOM 694 O O . PHE A 1 90 ? -1.452 -2.357 -9.836 1.00 81.81 90 PHE A O 1
ATOM 701 N N . ARG A 1 91 ? -1.541 -0.133 -10.109 1.00 86.19 91 ARG A N 1
ATOM 702 C CA . ARG A 1 91 ? -0.645 -0.154 -11.263 1.00 86.19 91 ARG A CA 1
ATOM 703 C C . ARG A 1 91 ? 0.743 -0.631 -10.852 1.00 86.19 91 ARG A C 1
ATOM 705 O O . ARG A 1 91 ? 1.251 -0.319 -9.774 1.00 86.19 91 ARG A O 1
ATOM 712 N N . ALA A 1 92 ? 1.368 -1.392 -11.742 1.00 84.50 92 ALA A N 1
ATOM 713 C CA . ALA A 1 92 ? 2.716 -1.877 -11.522 1.00 84.50 92 ALA A CA 1
ATOM 714 C C . ALA A 1 92 ? 3.714 -0.714 -11.588 1.00 84.50 92 ALA A C 1
ATOM 716 O O . ALA A 1 92 ? 3.620 0.166 -12.443 1.00 84.50 92 ALA A O 1
ATOM 717 N N . ALA A 1 93 ? 4.712 -0.740 -10.709 1.00 86.38 93 ALA A N 1
ATOM 718 C CA . ALA A 1 93 ? 5.872 0.130 -10.805 1.00 86.38 93 ALA A CA 1
ATOM 719 C C . ALA A 1 93 ? 7.049 -0.642 -11.410 1.00 86.38 93 ALA A C 1
ATOM 721 O O . ALA A 1 93 ? 7.263 -1.820 -11.118 1.00 86.38 93 ALA A O 1
ATOM 722 N N . CYS A 1 94 ? 7.835 0.029 -12.247 1.00 87.69 94 CYS A N 1
ATOM 723 C CA . CYS A 1 94 ? 9.117 -0.476 -12.720 1.00 87.69 94 CYS A CA 1
ATOM 724 C C . CYS A 1 94 ? 10.121 -0.498 -11.561 1.00 87.69 94 CYS A C 1
ATOM 726 O O . CYS A 1 94 ? 10.353 0.532 -10.926 1.00 87.69 94 CYS A O 1
ATOM 728 N N . PHE A 1 95 ? 10.777 -1.635 -11.323 1.00 85.06 95 PHE A N 1
ATOM 729 C CA . PHE A 1 95 ? 11.736 -1.775 -10.225 1.00 85.06 95 PHE A CA 1
ATOM 730 C C . PHE A 1 95 ? 12.984 -0.894 -10.415 1.00 85.06 95 PHE A C 1
ATOM 732 O O . PHE A 1 95 ? 13.538 -0.396 -9.439 1.00 85.06 95 PHE A O 1
ATOM 739 N N . CYS A 1 96 ? 13.410 -0.638 -11.661 1.00 79.75 96 CYS A N 1
ATOM 740 C CA . CYS A 1 96 ? 14.599 0.180 -11.939 1.00 79.75 96 CYS A CA 1
ATOM 741 C C . CYS A 1 96 ? 14.437 1.644 -11.512 1.00 79.75 96 CYS A C 1
ATOM 743 O O . CYS A 1 96 ? 15.368 2.237 -10.976 1.00 79.75 96 CYS A O 1
ATOM 745 N N . HIS A 1 97 ? 13.278 2.239 -11.808 1.00 82.62 97 HIS A N 1
ATOM 746 C CA . HIS A 1 97 ? 13.072 3.691 -11.717 1.00 82.62 97 HIS A CA 1
ATOM 747 C C . HIS A 1 97 ? 11.949 4.085 -10.756 1.00 82.62 97 HIS A C 1
ATOM 749 O O . HIS A 1 97 ? 11.742 5.270 -10.533 1.00 82.62 97 HIS A O 1
ATOM 755 N N . LYS A 1 98 ? 11.217 3.108 -10.204 1.00 83.25 98 LYS A N 1
ATOM 756 C CA . LYS A 1 98 ? 10.061 3.300 -9.310 1.00 83.25 98 LYS A CA 1
ATOM 757 C C . LYS A 1 98 ? 8.907 4.100 -9.927 1.00 83.25 98 LYS A C 1
ATOM 759 O O . LYS A 1 98 ? 8.011 4.537 -9.216 1.00 83.25 98 LYS A O 1
ATOM 764 N N . ASN A 1 99 ? 8.910 4.251 -11.249 1.00 83.62 99 ASN A N 1
ATOM 765 C CA . ASN A 1 99 ? 7.834 4.892 -11.993 1.00 83.62 99 ASN A CA 1
ATOM 766 C C . ASN A 1 99 ? 6.731 3.883 -12.289 1.00 83.62 99 ASN A C 1
ATOM 768 O O . ASN A 1 99 ? 7.016 2.724 -12.603 1.00 83.62 99 ASN A O 1
ATOM 772 N N . ILE A 1 100 ? 5.488 4.349 -12.238 1.00 87.44 100 ILE A N 1
ATOM 773 C CA . ILE A 1 100 ? 4.328 3.569 -12.658 1.00 87.44 100 ILE A CA 1
ATOM 774 C C . ILE A 1 100 ? 4.402 3.301 -14.165 1.00 87.44 100 ILE A C 1
ATOM 776 O O . ILE A 1 100 ? 4.775 4.186 -14.936 1.00 87.44 100 ILE A O 1
ATOM 780 N N . VAL A 1 101 ? 4.078 2.074 -14.571 1.00 87.94 101 VAL A N 1
ATOM 781 C CA . VAL A 1 101 ? 4.091 1.629 -15.967 1.00 87.94 101 VAL A CA 1
ATOM 782 C C . VAL A 1 101 ? 2.758 0.990 -16.341 1.00 87.94 101 VAL A C 1
ATOM 784 O O . VAL A 1 101 ? 2.239 0.157 -15.603 1.00 87.94 101 VAL A O 1
ATOM 787 N N . ASP A 1 102 ? 2.232 1.352 -17.510 1.00 86.56 102 ASP A N 1
ATOM 788 C CA . ASP A 1 102 ? 1.026 0.719 -18.064 1.00 86.56 102 ASP A CA 1
ATOM 789 C C . ASP A 1 102 ? 1.366 -0.569 -18.835 1.00 86.56 102 ASP A C 1
ATOM 791 O O . ASP A 1 102 ? 0.598 -1.528 -18.833 1.00 86.56 102 ASP A O 1
ATOM 795 N N . ILE A 1 103 ? 2.552 -0.618 -19.455 1.00 88.06 103 ILE A N 1
ATOM 796 C CA . ILE A 1 103 ? 3.125 -1.809 -20.096 1.00 88.06 103 ILE A CA 1
ATOM 797 C C . ILE A 1 103 ? 4.497 -2.063 -19.471 1.00 88.06 103 ILE A C 1
ATOM 799 O O . ILE A 1 103 ? 5.339 -1.166 -19.424 1.00 88.06 103 ILE A O 1
ATOM 803 N N . GLY A 1 104 ? 4.724 -3.285 -18.989 1.00 88.62 104 GLY A N 1
ATOM 804 C CA . GLY A 1 104 ? 5.975 -3.689 -18.352 1.00 88.62 104 GLY A CA 1
ATOM 805 C C . GLY A 1 104 ? 6.520 -5.000 -18.911 1.00 88.62 104 GLY A C 1
ATOM 806 O O . GLY A 1 104 ? 5.775 -5.847 -19.397 1.00 88.62 104 GLY A O 1
ATOM 807 N N . PHE A 1 105 ? 7.835 -5.168 -18.812 1.00 89.75 105 PHE A N 1
ATOM 808 C CA . PHE A 1 105 ? 8.557 -6.388 -19.171 1.00 89.75 105 PHE A CA 1
ATOM 809 C C . PHE A 1 105 ? 8.977 -7.109 -17.891 1.00 89.75 105 PHE A C 1
ATOM 811 O O . PHE A 1 105 ? 9.389 -6.456 -16.934 1.00 89.75 105 PHE A O 1
ATOM 818 N N . VAL A 1 106 ? 8.889 -8.437 -17.865 1.00 90.25 106 VAL A N 1
ATOM 819 C CA . VAL A 1 106 ? 9.185 -9.242 -16.671 1.00 90.25 106 VAL A CA 1
ATOM 820 C C . VAL A 1 106 ? 10.426 -10.093 -16.917 1.00 90.25 106 VAL A C 1
ATOM 822 O O . VAL A 1 106 ? 10.528 -10.758 -17.948 1.00 90.25 106 VAL A O 1
ATOM 825 N N . CYS A 1 107 ? 11.368 -10.091 -15.973 1.00 87.94 107 CYS A N 1
ATOM 826 C CA . CYS A 1 107 ? 12.503 -11.010 -16.010 1.00 87.94 107 CYS A CA 1
ATOM 827 C C . CYS A 1 107 ? 12.027 -12.445 -15.743 1.00 87.94 107 CYS A C 1
ATOM 829 O O . CYS A 1 107 ? 11.426 -12.710 -14.705 1.00 87.94 107 CYS A O 1
ATOM 831 N N . SER A 1 108 ? 12.342 -13.393 -16.625 1.00 88.62 108 SER A N 1
ATOM 832 C CA . SER A 1 108 ? 11.938 -14.799 -16.465 1.00 88.62 108 SER A CA 1
ATOM 833 C C . SER A 1 108 ? 12.630 -15.524 -15.305 1.00 88.62 108 SER A C 1
ATOM 835 O O . SER A 1 108 ? 12.191 -16.604 -14.922 1.00 88.62 108 SER A O 1
ATOM 837 N N . VAL A 1 109 ? 13.708 -14.954 -14.759 1.00 89.00 109 VAL A N 1
ATOM 838 C CA . VAL A 1 109 ? 14.485 -15.551 -13.664 1.00 89.00 109 VAL A CA 1
ATOM 839 C C . VAL A 1 109 ? 14.033 -15.005 -12.311 1.00 89.00 109 VAL A C 1
ATOM 841 O O . VAL A 1 109 ? 13.645 -15.768 -11.434 1.00 89.00 109 VAL A O 1
ATOM 844 N N . CYS A 1 110 ? 14.074 -13.681 -12.134 1.00 89.19 110 CYS A N 1
ATOM 845 C CA . CYS A 1 110 ? 13.809 -13.031 -10.846 1.00 89.19 110 CYS A CA 1
ATOM 846 C C . CYS A 1 110 ? 12.431 -12.361 -10.744 1.00 89.19 110 CYS A C 1
ATOM 848 O O . CYS A 1 110 ? 12.121 -11.786 -9.704 1.00 89.19 110 CYS A O 1
ATOM 850 N N . LEU A 1 111 ? 11.610 -12.422 -11.801 1.00 87.50 111 LEU A N 1
ATOM 851 C CA . LEU A 1 111 ? 10.258 -11.848 -11.868 1.00 87.50 111 LEU A CA 1
ATOM 852 C C . LEU A 1 111 ? 10.185 -10.328 -11.632 1.00 87.50 111 LEU A C 1
ATOM 854 O O . LEU A 1 111 ? 9.106 -9.785 -11.402 1.00 87.50 111 LEU A O 1
ATOM 858 N N . SER A 1 112 ? 11.310 -9.616 -11.727 1.00 87.06 112 SER A N 1
ATOM 859 C CA . SER A 1 112 ? 11.328 -8.157 -11.628 1.00 87.06 112 SER A CA 1
ATOM 860 C C . SER A 1 112 ? 10.658 -7.503 -12.842 1.00 87.06 112 SER A C 1
ATOM 862 O O . SER A 1 112 ? 10.838 -7.940 -13.982 1.00 87.06 112 SER A O 1
ATOM 864 N N . SER A 1 113 ? 9.887 -6.440 -12.595 1.00 87.88 113 SER A N 1
ATOM 865 C CA . SER A 1 113 ? 9.228 -5.623 -13.619 1.00 87.88 113 SER A CA 1
ATOM 866 C C . SER A 1 113 ? 10.126 -4.467 -14.080 1.00 87.88 113 SER A C 1
ATOM 868 O O . SER A 1 113 ? 10.698 -3.729 -13.273 1.00 87.88 113 SER A O 1
ATOM 870 N N . ALA A 1 114 ? 10.216 -4.258 -15.392 1.00 88.50 114 ALA A N 1
ATOM 871 C CA . ALA A 1 114 ? 10.974 -3.181 -16.025 1.00 88.50 114 ALA A CA 1
ATOM 872 C C . ALA A 1 114 ? 10.111 -2.396 -17.025 1.00 88.50 114 ALA A C 1
ATOM 874 O O . ALA A 1 114 ? 9.179 -2.938 -17.613 1.00 88.50 114 ALA A O 1
ATOM 875 N N . SER A 1 115 ? 10.437 -1.119 -17.249 1.00 88.19 115 SER A N 1
ATOM 876 C CA . SER A 1 115 ? 9.691 -0.257 -18.182 1.00 88.19 115 SER A CA 1
ATOM 877 C C . SER A 1 115 ? 10.031 -0.505 -19.654 1.00 88.19 115 SER A C 1
ATOM 879 O O . SER A 1 115 ? 9.226 -0.199 -20.521 1.00 88.19 115 SER A O 1
ATOM 881 N N . HIS A 1 116 ? 11.210 -1.061 -19.942 1.00 88.25 116 HIS A N 1
ATOM 882 C CA . HIS A 1 116 ? 11.688 -1.371 -21.293 1.00 88.25 116 HIS A CA 1
ATOM 883 C C . HIS A 1 116 ? 12.567 -2.632 -21.252 1.00 88.25 116 HIS A C 1
ATOM 885 O O . HIS A 1 116 ? 13.190 -2.897 -20.218 1.00 88.25 116 HIS A O 1
ATOM 891 N N . PRO A 1 117 ? 12.686 -3.394 -22.354 1.00 84.62 117 PRO A N 1
ATOM 892 C CA . PRO A 1 117 ? 13.354 -4.696 -22.339 1.00 84.62 117 PRO A CA 1
ATOM 893 C C . PRO A 1 117 ? 14.865 -4.586 -22.097 1.00 84.62 117 PRO A C 1
ATOM 895 O O . PRO A 1 117 ? 15.442 -5.433 -21.423 1.00 84.62 117 PRO A O 1
ATOM 898 N N . SER A 1 118 ? 15.511 -3.505 -22.546 1.00 84.12 118 SER A N 1
ATOM 899 C CA . SER A 1 118 ? 16.937 -3.248 -22.290 1.00 84.12 118 SER A CA 1
ATOM 900 C C . SER A 1 118 ? 17.268 -3.032 -20.811 1.00 84.12 118 SER A C 1
ATOM 902 O O . SER A 1 118 ? 18.414 -3.224 -20.414 1.00 84.12 118 SER A O 1
ATOM 904 N N . ALA A 1 119 ? 16.288 -2.665 -19.980 1.00 81.81 119 ALA A N 1
ATOM 905 C CA . ALA A 1 119 ? 16.488 -2.487 -18.547 1.00 81.81 119 ALA A CA 1
ATOM 906 C C . ALA A 1 119 ? 16.507 -3.822 -17.775 1.00 81.81 119 ALA A C 1
ATOM 908 O O . ALA A 1 119 ? 16.997 -3.853 -16.647 1.00 81.81 119 ALA A O 1
ATOM 909 N N . LEU A 1 120 ? 16.046 -4.927 -18.381 1.00 79.44 120 LEU A N 1
ATOM 910 C CA . LEU A 1 120 ? 16.079 -6.261 -17.767 1.00 79.44 120 LEU A CA 1
ATOM 911 C C . LEU A 1 120 ? 17.501 -6.809 -17.595 1.00 79.44 120 LEU A C 1
ATOM 913 O O . LEU A 1 120 ? 17.737 -7.588 -16.675 1.00 79.44 120 LEU A O 1
ATOM 917 N N . SER A 1 121 ? 18.460 -6.355 -18.409 1.00 77.69 121 SER A N 1
ATOM 918 C CA . SER A 1 121 ? 19.873 -6.747 -18.288 1.00 77.69 121 SER A CA 1
ATOM 919 C C . SER A 1 121 ? 20.505 -6.332 -16.955 1.00 77.69 121 SER A C 1
ATOM 921 O O . SER A 1 121 ? 21.492 -6.922 -16.533 1.00 77.69 121 SER A O 1
ATOM 923 N N . ARG A 1 122 ? 19.917 -5.356 -16.246 1.00 74.06 122 ARG A N 1
ATOM 924 C CA . ARG A 1 122 ? 20.344 -4.960 -14.893 1.00 74.06 122 ARG A CA 1
ATOM 925 C C . ARG A 1 122 ? 19.944 -5.968 -13.809 1.00 74.06 122 ARG A C 1
ATOM 927 O O . ARG A 1 122 ? 20.397 -5.831 -12.678 1.00 74.06 122 ARG A O 1
ATOM 934 N N . PHE A 1 123 ? 19.078 -6.931 -14.127 1.00 71.62 123 PHE A N 1
ATOM 935 C CA . PHE A 1 123 ? 18.533 -7.904 -13.175 1.00 71.62 123 PHE A CA 1
ATOM 936 C C . PHE A 1 123 ? 18.944 -9.348 -13.455 1.00 71.62 123 PHE A C 1
ATOM 938 O O . PHE A 1 123 ? 18.616 -10.234 -12.666 1.00 71.62 123 PHE A O 1
ATOM 945 N N . THR A 1 124 ? 19.636 -9.598 -14.564 1.00 67.00 124 THR A N 1
ATOM 946 C CA . THR A 1 124 ? 20.214 -10.903 -14.873 1.00 67.00 124 THR A CA 1
ATOM 947 C C . THR A 1 124 ? 21.617 -10.990 -14.271 1.00 67.00 124 THR A C 1
ATOM 949 O O . THR A 1 124 ? 22.425 -10.100 -14.546 1.00 67.00 124 THR A O 1
ATOM 952 N N . PRO A 1 125 ? 21.934 -12.019 -13.464 1.00 63.50 125 PRO A N 1
ATOM 953 C CA . PRO A 1 125 ? 23.319 -12.288 -13.095 1.00 63.50 125 PRO A CA 1
ATOM 954 C C . PRO A 1 125 ? 24.108 -12.597 -14.376 1.00 63.50 125 PRO A C 1
ATOM 956 O O . PRO A 1 125 ? 23.638 -13.379 -15.203 1.00 63.50 125 PRO A O 1
ATOM 959 N N . THR A 1 126 ? 25.244 -11.923 -14.566 1.00 63.34 126 THR A N 1
ATOM 960 C CA . THR A 1 126 ? 26.216 -12.222 -15.633 1.00 63.34 126 THR A CA 1
ATOM 961 C C . THR A 1 126 ? 26.791 -13.617 -15.481 1.00 63.34 126 THR A C 1
ATOM 963 O O . THR A 1 126 ? 27.087 -13.969 -14.315 1.00 63.34 126 THR A O 1
#

InterPro domains:
  IPR004600 TFIIH subunit Tfb4/GTF2H3 [PF03850] (8-116)
  IPR004600 TFIIH subunit Tfb4/GTF2H3 [PTHR12831] (8-112)
  IPR036465 von Willebrand factor A-like domain superfamily [G3DSA:3.40.50.410] (5-53)

pLDDT: mean 71.13, std 16.36, range [32.25, 90.25]